Protein AF-A0A4Q0I5F4-F1 (afdb_monomer_lite)

Sequence (148 aa):
MHGQSNLSLDWDLARVDSIYQLEMLHLKDMGNYIYNFLLPNLQKSYKHAKQHLPGNTRKNIYSMQKLLADLIEDYDFVKLSINEDIGSEYFTKYEALFLLIESVNMIYFFSAVAKSKMKNDNSEYKLILRNLMKLTSEVHKDIICIME

Structure (mmCIF, N/CA/C/O backbone):
data_AF-A0A4Q0I5F4-F1
#
_entry.id   AF-A0A4Q0I5F4-F1
#
loop_
_atom_site.group_PDB
_atom_site.id
_atom_site.type_symbol
_atom_site.label_atom_id
_atom_site.label_alt_id
_atom_site.label_comp_id
_atom_site.label_asym_id
_atom_site.label_entity_id
_atom_site.label_seq_id
_atom_site.pdbx_PDB_ins_code
_atom_site.Cartn_x
_atom_site.Cartn_y
_atom_site.Cartn_z
_atom_site.occupancy
_atom_site.B_iso_or_equiv
_atom_site.auth_seq_id
_atom_site.auth_comp_id
_atom_site.auth_asym_id
_atom_site.auth_atom_id
_atom_site.pdbx_PDB_model_num
ATOM 1 N N . MET A 1 1 ? -4.571 25.580 -34.779 1.00 34.84 1 MET A N 1
ATOM 2 C CA . MET A 1 1 ? -5.395 24.687 -33.937 1.00 34.84 1 MET A CA 1
ATOM 3 C C . MET A 1 1 ? -4.454 23.848 -33.086 1.00 34.84 1 MET A C 1
ATOM 5 O O . MET A 1 1 ? -3.896 22.884 -33.588 1.00 34.84 1 MET A O 1
ATOM 9 N N . HIS A 1 2 ? -4.197 24.263 -31.846 1.00 38.12 2 HIS A N 1
ATOM 10 C CA . HIS A 1 2 ? -3.398 23.494 -30.889 1.00 38.12 2 HIS A CA 1
ATOM 11 C C . HIS A 1 2 ? -4.305 23.093 -29.727 1.00 38.12 2 HIS A C 1
ATOM 13 O O . HIS A 1 2 ? -4.635 23.919 -28.886 1.00 38.12 2 HIS A O 1
ATOM 19 N N . GLY A 1 3 ? -4.751 21.837 -29.736 1.00 42.88 3 GLY A N 1
ATOM 20 C CA . GLY A 1 3 ? -5.374 21.198 -28.583 1.00 42.88 3 GLY A CA 1
ATOM 21 C C . GLY A 1 3 ? -4.276 20.639 -27.689 1.00 42.88 3 GLY A C 1
ATOM 22 O O . GLY A 1 3 ? -3.801 19.532 -27.925 1.00 42.88 3 GLY A O 1
ATOM 23 N N . GLN A 1 4 ? -3.838 21.423 -26.710 1.00 45.22 4 GLN A N 1
ATOM 24 C CA . GLN A 1 4 ? -3.038 20.945 -25.585 1.00 45.22 4 GLN A CA 1
ATOM 25 C C . GLN A 1 4 ? -3.911 20.936 -24.321 1.00 45.22 4 GLN A C 1
ATOM 27 O O . GLN A 1 4 ? -4.731 21.827 -24.130 1.00 45.22 4 GLN A O 1
ATOM 32 N N . SER A 1 5 ? -3.689 19.906 -23.497 1.00 47.28 5 SER A N 1
ATOM 33 C CA . SER A 1 5 ? -4.048 19.767 -22.074 1.00 47.28 5 SER A CA 1
ATOM 34 C C . SER A 1 5 ? -5.532 19.754 -21.668 1.00 47.28 5 SER A C 1
ATOM 36 O O . SER A 1 5 ? -6.029 20.736 -21.135 1.00 47.28 5 SER A O 1
ATOM 38 N N . ASN A 1 6 ? -6.187 18.589 -21.773 1.00 40.75 6 ASN A N 1
ATOM 39 C CA . ASN A 1 6 ? -7.333 18.239 -20.906 1.00 40.75 6 ASN A CA 1
ATOM 40 C C . ASN A 1 6 ? -7.078 17.005 -20.020 1.00 40.75 6 ASN A C 1
ATOM 42 O O . ASN A 1 6 ? -7.700 16.871 -18.977 1.00 40.75 6 ASN A O 1
ATOM 46 N N . LEU A 1 7 ? -6.119 16.139 -20.375 1.00 42.62 7 LEU A N 1
ATOM 47 C CA . LEU A 1 7 ? -5.840 14.921 -19.608 1.00 42.62 7 LEU A CA 1
ATOM 48 C C . LEU A 1 7 ? -5.418 15.216 -18.161 1.00 42.62 7 LEU A C 1
ATOM 50 O O . LEU A 1 7 ? -5.953 14.592 -17.258 1.00 42.62 7 LEU A O 1
ATOM 54 N N . SER A 1 8 ? -4.512 16.172 -17.907 1.00 46.75 8 SER A N 1
ATOM 55 C CA . SER A 1 8 ? -4.054 16.417 -16.525 1.00 46.75 8 SER A CA 1
ATOM 56 C C . SER A 1 8 ? -5.169 16.936 -15.612 1.00 46.75 8 SER A C 1
ATOM 58 O O . SER A 1 8 ? -5.170 16.615 -14.430 1.00 46.75 8 SER A O 1
ATOM 60 N N . LEU A 1 9 ? -6.129 17.692 -16.161 1.00 41.25 9 LEU A N 1
ATOM 61 C CA . LEU A 1 9 ? -7.243 18.256 -15.401 1.00 41.25 9 LEU A CA 1
ATOM 62 C C . LEU A 1 9 ? -8.227 17.164 -14.952 1.00 41.25 9 LEU A C 1
ATOM 64 O O . LEU A 1 9 ? -8.660 17.173 -13.804 1.00 41.25 9 LEU A O 1
ATOM 68 N N . ASP A 1 10 ? -8.528 16.199 -15.827 1.00 50.50 10 ASP A N 1
ATOM 69 C CA . ASP A 1 10 ? -9.425 15.078 -15.514 1.00 50.50 10 ASP A CA 1
ATOM 70 C C . ASP A 1 10 ? -8.831 14.138 -14.452 1.00 50.50 10 ASP A C 1
ATOM 72 O O . ASP A 1 10 ? -9.548 13.656 -13.574 1.00 50.50 10 ASP A O 1
ATOM 76 N N . TRP A 1 11 ? -7.515 13.902 -14.483 1.00 47.97 11 TRP A N 1
ATOM 77 C CA . TRP A 1 11 ? -6.838 13.064 -13.485 1.00 47.97 11 TRP A CA 1
ATOM 78 C C . TRP A 1 11 ? -6.745 13.734 -12.116 1.00 47.97 11 TRP A C 1
ATOM 80 O O . TRP A 1 11 ? -6.941 13.069 -11.097 1.00 47.97 11 TRP A O 1
ATOM 90 N N . ASP A 1 12 ? -6.481 15.042 -12.073 1.00 49.19 12 ASP A N 1
ATOM 91 C CA . ASP A 1 12 ? -6.492 15.788 -10.816 1.00 49.19 12 ASP A CA 1
ATOM 92 C C . ASP A 1 12 ? -7.891 15.805 -10.191 1.00 49.19 12 ASP A C 1
ATOM 94 O O . ASP A 1 12 ? -8.008 15.611 -8.982 1.00 49.19 12 ASP A O 1
ATOM 98 N N . LEU A 1 13 ? -8.947 15.932 -11.001 1.00 49.75 13 LEU A N 1
ATOM 99 C CA . LEU A 1 13 ? -10.334 15.818 -10.541 1.00 49.75 13 LEU A CA 1
ATOM 100 C C . LEU A 1 13 ? -10.651 14.408 -10.023 1.00 49.75 13 LEU A C 1
ATOM 102 O O . LEU A 1 13 ? -11.135 14.273 -8.903 1.00 49.75 13 LEU A O 1
ATOM 106 N N . ALA A 1 14 ? -10.288 13.351 -10.758 1.00 59.19 14 ALA A N 1
ATOM 107 C CA . ALA A 1 14 ? -10.504 11.967 -10.321 1.00 59.19 14 ALA A CA 1
ATOM 108 C C . ALA A 1 14 ? -9.742 11.620 -9.025 1.00 59.19 14 ALA A C 1
ATOM 110 O O . ALA A 1 14 ? -10.226 10.852 -8.187 1.00 59.19 14 ALA A O 1
ATOM 111 N N . ARG A 1 15 ? -8.550 12.199 -8.832 1.00 58.91 15 ARG A N 1
ATOM 112 C CA . ARG A 1 15 ? -7.771 12.079 -7.591 1.00 58.91 15 ARG A CA 1
ATOM 113 C C . ARG A 1 15 ? -8.406 12.854 -6.436 1.00 58.91 15 ARG A C 1
ATOM 115 O O . ARG A 1 15 ? -8.426 12.363 -5.310 1.00 58.91 15 ARG A O 1
ATOM 122 N N . VAL A 1 16 ? -8.917 14.056 -6.690 1.00 62.25 16 VAL A N 1
ATOM 123 C CA . VAL A 1 16 ? -9.646 14.842 -5.684 1.00 62.25 16 VAL A CA 1
ATOM 124 C C . VAL A 1 16 ? -10.917 14.107 -5.255 1.00 62.25 16 VAL A C 1
ATOM 126 O O . VAL A 1 16 ? -11.169 13.985 -4.057 1.00 62.25 16 VAL A O 1
ATOM 129 N N . ASP A 1 17 ? -11.652 13.524 -6.200 1.00 66.12 17 ASP A N 1
ATOM 130 C CA . ASP A 1 17 ? -12.861 12.746 -5.924 1.00 66.12 17 ASP A CA 1
ATOM 131 C C . ASP A 1 17 ? -12.562 11.484 -5.104 1.00 66.12 17 ASP A C 1
ATOM 133 O O . ASP A 1 17 ? -13.302 11.156 -4.174 1.00 66.12 17 ASP A O 1
ATOM 137 N N . SER A 1 18 ? -11.457 10.787 -5.385 1.00 70.12 18 SER A N 1
ATOM 138 C CA . SER A 1 18 ? -11.074 9.590 -4.628 1.00 70.12 18 SER A CA 1
ATOM 139 C C . SER A 1 18 ? -10.602 9.911 -3.205 1.00 70.12 18 SER A C 1
ATOM 141 O O . SER A 1 18 ? -10.951 9.187 -2.268 1.00 70.12 18 SER A O 1
ATOM 143 N N . ILE A 1 19 ? -9.888 11.023 -2.999 1.00 73.81 19 ILE A N 1
ATOM 144 C CA . ILE A 1 19 ? -9.529 11.509 -1.656 1.00 73.81 19 ILE A CA 1
ATOM 145 C C . ILE A 1 19 ? -10.780 11.955 -0.895 1.00 73.81 19 ILE A C 1
ATOM 147 O O . ILE A 1 19 ? -10.948 11.589 0.267 1.00 73.81 19 ILE A O 1
ATOM 151 N N . TYR A 1 20 ? -11.697 12.672 -1.541 1.00 75.56 20 TYR A N 1
ATOM 152 C CA . TYR A 1 20 ? -12.958 13.075 -0.924 1.00 75.56 20 TYR A CA 1
ATOM 153 C C . TYR A 1 20 ? -13.790 11.860 -0.479 1.00 75.56 20 TYR A C 1
ATOM 155 O O . TYR A 1 20 ? -14.308 11.819 0.638 1.00 75.56 20 TYR A O 1
ATOM 163 N N . GLN A 1 21 ? -13.854 10.810 -1.301 1.00 78.62 21 GLN A N 1
ATOM 164 C CA . GLN A 1 21 ? -14.508 9.550 -0.931 1.00 78.62 21 GLN A CA 1
ATOM 165 C C . GLN A 1 21 ? -13.839 8.878 0.280 1.00 78.62 21 GLN A C 1
ATOM 167 O O . GLN A 1 21 ? -14.537 8.389 1.172 1.00 78.62 21 GLN A O 1
ATOM 172 N N . LEU A 1 22 ? -12.503 8.900 0.371 1.00 85.19 22 LEU A N 1
ATOM 173 C CA . LEU A 1 22 ? -11.773 8.435 1.559 1.00 85.19 22 LEU A CA 1
ATOM 174 C C . LEU A 1 22 ? -12.125 9.261 2.806 1.00 85.19 22 LEU A C 1
ATOM 176 O O . LEU A 1 22 ? -12.338 8.714 3.896 1.00 85.19 22 LEU A O 1
ATOM 180 N N . GLU A 1 23 ? -12.213 10.582 2.669 1.00 84.25 23 GLU A N 1
ATOM 181 C CA . GLU A 1 23 ? -12.602 11.491 3.751 1.00 84.25 23 GLU A CA 1
ATOM 182 C C . GLU A 1 23 ? -14.038 11.261 4.224 1.00 84.25 23 GLU A C 1
ATOM 184 O O . GLU A 1 23 ? -14.306 11.393 5.421 1.00 84.25 23 GLU A O 1
ATOM 189 N N . MET A 1 24 ? -14.939 10.813 3.353 1.00 87.25 24 MET A N 1
ATOM 190 C CA . MET A 1 24 ? -16.316 10.455 3.715 1.00 87.25 24 MET A CA 1
ATOM 191 C C . MET A 1 24 ? -16.466 9.031 4.272 1.00 87.25 24 MET A C 1
ATOM 193 O O . MET A 1 24 ? -17.481 8.723 4.894 1.00 87.25 24 MET A O 1
ATOM 197 N N . LEU A 1 25 ? -15.451 8.171 4.136 1.00 85.69 25 LEU A N 1
ATOM 198 C CA . LEU A 1 25 ? -15.497 6.783 4.608 1.00 85.69 25 LEU A CA 1
ATOM 199 C C . LEU A 1 25 ? -15.668 6.690 6.136 1.00 85.69 25 LEU A C 1
ATOM 201 O O . LEU A 1 25 ? -14.845 7.209 6.898 1.00 85.69 25 LEU A O 1
ATOM 205 N N . HIS A 1 26 ? -16.698 6.002 6.624 1.00 86.06 26 HIS A N 1
ATOM 206 C CA . HIS A 1 26 ? -16.857 5.796 8.065 1.00 86.06 26 HIS A CA 1
ATOM 207 C C . HIS A 1 26 ? -15.831 4.789 8.607 1.00 86.06 26 HIS A C 1
ATOM 209 O O . HIS A 1 26 ? -15.412 3.876 7.905 1.00 86.06 26 HIS A O 1
ATOM 215 N N . LEU A 1 27 ? -15.461 4.923 9.890 1.00 83.50 27 LEU A N 1
ATOM 216 C CA . LEU A 1 27 ? -14.513 4.017 10.565 1.00 83.50 27 LEU A CA 1
ATOM 217 C C . LEU A 1 27 ? -14.898 2.539 10.414 1.00 83.50 27 LEU A C 1
ATOM 219 O O . LEU A 1 27 ? -14.050 1.723 10.081 1.00 83.50 27 LEU A O 1
ATOM 223 N N . LYS A 1 28 ? -16.186 2.222 10.590 1.00 84.38 28 LYS A N 1
ATOM 224 C CA . LYS A 1 28 ? -16.729 0.861 10.454 1.00 84.38 28 LYS A CA 1
ATOM 225 C C . LYS A 1 28 ? -16.571 0.262 9.048 1.00 84.38 28 LYS A C 1
ATOM 227 O O . LYS A 1 28 ? -16.599 -0.948 8.897 1.00 84.38 28 LYS A O 1
ATOM 232 N N . ASP A 1 29 ? -16.409 1.101 8.027 1.00 87.44 29 ASP A N 1
ATOM 233 C CA . ASP A 1 29 ? -16.325 0.673 6.629 1.00 87.44 29 ASP A CA 1
ATOM 234 C C . ASP A 1 29 ? -14.861 0.579 6.150 1.00 87.44 29 ASP A C 1
ATOM 236 O O . ASP A 1 29 ? -14.598 0.184 5.013 1.00 87.44 29 ASP A O 1
ATOM 240 N N . MET A 1 30 ? -13.886 0.913 7.007 1.00 88.50 30 MET A N 1
ATOM 241 C CA . MET A 1 30 ? -12.464 0.924 6.650 1.00 88.50 30 MET A CA 1
ATOM 242 C C . MET A 1 30 ? -11.922 -0.464 6.321 1.00 88.50 30 MET A C 1
ATOM 244 O O . MET A 1 30 ? -11.263 -0.608 5.294 1.00 88.50 30 MET A O 1
ATOM 248 N N . GLY A 1 31 ? -12.237 -1.486 7.124 1.00 89.50 31 GLY A N 1
ATOM 249 C CA . GLY A 1 31 ? -11.826 -2.866 6.839 1.00 89.50 31 GLY A CA 1
ATOM 250 C C . GLY A 1 31 ? -12.352 -3.348 5.483 1.00 89.50 31 GLY A C 1
ATOM 251 O O . GLY A 1 31 ? -11.593 -3.861 4.660 1.00 89.50 31 GLY A O 1
ATOM 252 N N . ASN A 1 32 ? -13.626 -3.067 5.188 1.00 89.44 32 ASN A N 1
ATOM 253 C CA . ASN A 1 32 ? -14.243 -3.373 3.894 1.00 89.44 32 ASN A CA 1
ATOM 254 C C . ASN A 1 32 ? -13.585 -2.624 2.731 1.00 89.44 32 ASN A C 1
ATOM 256 O O . ASN A 1 32 ? -13.416 -3.194 1.651 1.00 89.44 32 ASN A O 1
ATOM 260 N N . TYR A 1 33 ? -13.202 -1.364 2.929 1.00 90.94 33 TYR A N 1
ATOM 261 C CA . TYR A 1 33 ? -12.496 -0.597 1.909 1.00 90.94 33 TYR A CA 1
ATOM 262 C C . TYR A 1 33 ? -11.101 -1.169 1.624 1.00 90.94 33 TYR A C 1
ATOM 264 O O . TYR A 1 33 ? -10.696 -1.283 0.463 1.00 90.94 33 TYR A O 1
ATOM 272 N N . ILE A 1 34 ? -10.378 -1.594 2.664 1.00 92.62 34 ILE A N 1
ATOM 273 C CA . ILE A 1 34 ? -9.085 -2.258 2.492 1.00 92.62 34 ILE A CA 1
ATOM 274 C C . ILE A 1 34 ? -9.257 -3.569 1.719 1.00 92.62 34 ILE A C 1
ATOM 276 O O . ILE A 1 34 ? -8.547 -3.788 0.734 1.00 92.62 34 ILE A O 1
ATOM 280 N N . TYR A 1 35 ? -10.207 -4.407 2.144 1.00 90.62 35 TYR A N 1
ATOM 281 C CA . TYR A 1 35 ? -10.460 -5.724 1.560 1.00 90.62 35 TYR A CA 1
ATOM 282 C C . TYR A 1 35 ? -10.860 -5.646 0.083 1.00 90.62 35 TYR A C 1
ATOM 284 O O . TYR A 1 35 ? -10.307 -6.369 -0.742 1.00 90.62 35 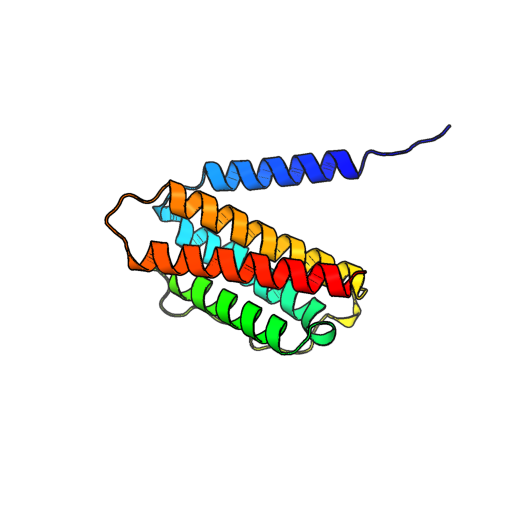TYR A O 1
ATOM 292 N N . ASN A 1 36 ? -11.794 -4.755 -0.263 1.00 87.12 36 ASN A N 1
ATOM 293 C CA . ASN A 1 36 ? -12.350 -4.686 -1.615 1.00 87.12 36 ASN A CA 1
ATOM 294 C C . ASN A 1 36 ? -11.505 -3.847 -2.584 1.00 87.12 36 ASN A C 1
ATOM 296 O O . ASN A 1 36 ? -11.560 -4.090 -3.788 1.00 87.12 36 ASN A O 1
ATOM 300 N N . PHE A 1 37 ? -10.730 -2.872 -2.090 1.00 89.25 37 PHE A N 1
ATOM 301 C CA . PHE A 1 37 ? -10.049 -1.902 -2.954 1.00 89.25 37 PHE A CA 1
ATOM 302 C C . PHE A 1 37 ? -8.540 -1.837 -2.732 1.00 89.25 37 PHE A C 1
ATOM 304 O O . PHE A 1 37 ? -7.784 -2.125 -3.658 1.00 89.25 37 PHE A O 1
ATOM 311 N N . LEU A 1 38 ? -8.067 -1.465 -1.537 1.00 93.81 38 LEU A N 1
ATOM 312 C CA . LEU A 1 38 ? -6.640 -1.157 -1.352 1.00 93.81 38 LEU A CA 1
ATOM 313 C C . LEU A 1 38 ? -5.741 -2.378 -1.524 1.00 93.81 38 LEU A C 1
ATOM 315 O O . LEU A 1 38 ? -4.750 -2.316 -2.254 1.00 93.81 38 LEU A O 1
ATOM 319 N N . LEU A 1 39 ? -6.079 -3.484 -0.864 1.00 93.62 39 LEU A N 1
ATOM 320 C CA . LEU A 1 39 ? -5.258 -4.685 -0.909 1.00 93.62 39 LEU A CA 1
ATOM 321 C C . LEU A 1 39 ? -5.280 -5.345 -2.302 1.00 93.62 39 LEU A C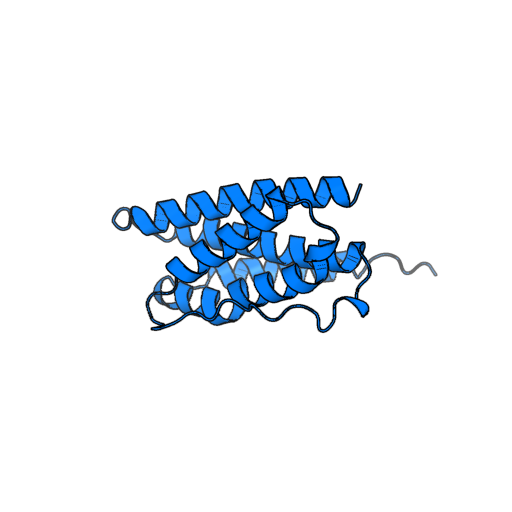 1
ATOM 323 O O . LEU A 1 39 ? -4.193 -5.618 -2.822 1.00 93.62 39 LEU A O 1
ATOM 327 N N . PRO A 1 40 ? -6.441 -5.536 -2.965 1.00 90.50 40 PRO A N 1
ATOM 328 C CA . PRO A 1 40 ? -6.475 -6.032 -4.340 1.00 90.50 40 PRO A CA 1
ATOM 329 C C . PRO A 1 40 ? -5.717 -5.136 -5.326 1.00 90.50 40 PRO A C 1
ATOM 331 O O . PRO A 1 40 ? -4.968 -5.648 -6.161 1.00 90.50 40 PRO A O 1
ATOM 334 N N . ASN A 1 41 ? -5.844 -3.807 -5.216 1.00 91.69 41 ASN A N 1
ATOM 335 C CA . ASN A 1 41 ? -5.145 -2.874 -6.105 1.00 91.69 41 ASN A CA 1
ATOM 336 C C . ASN A 1 41 ? -3.629 -2.911 -5.899 1.00 91.69 41 ASN A C 1
ATOM 338 O O . ASN A 1 41 ? -2.884 -2.927 -6.884 1.00 91.69 41 ASN A O 1
ATOM 342 N N . LEU A 1 42 ? -3.162 -3.014 -4.650 1.00 95.44 42 LEU A N 1
ATOM 343 C CA . LEU A 1 42 ? -1.738 -3.166 -4.357 1.00 95.44 42 LEU A CA 1
ATOM 344 C C . LEU A 1 42 ? -1.199 -4.480 -4.911 1.00 95.44 42 LEU A C 1
ATOM 346 O O . LEU A 1 42 ? -0.140 -4.496 -5.528 1.00 95.44 42 LEU A O 1
ATOM 350 N N . GLN A 1 43 ? -1.920 -5.584 -4.717 1.00 92.38 43 GLN A N 1
ATOM 351 C CA . GLN A 1 43 ? -1.505 -6.892 -5.226 1.00 92.38 43 GLN A CA 1
ATOM 352 C C . GLN A 1 43 ? -1.445 -6.910 -6.754 1.00 92.38 43 GLN A C 1
ATOM 354 O O . GLN A 1 43 ? -0.470 -7.400 -7.326 1.00 92.38 43 GLN A O 1
ATOM 359 N N . LYS A 1 44 ? -2.462 -6.349 -7.417 1.00 90.00 44 LYS A N 1
ATOM 360 C CA . LYS A 1 44 ? -2.539 -6.279 -8.877 1.00 90.00 44 LYS A CA 1
ATOM 361 C C . LYS A 1 44 ? -1.440 -5.388 -9.456 1.00 90.00 44 LYS A C 1
ATOM 363 O O . LYS A 1 44 ? -0.686 -5.842 -10.309 1.00 90.00 44 LYS A O 1
ATOM 368 N N . SER A 1 45 ? -1.309 -4.152 -8.979 1.00 92.38 45 SER A N 1
ATOM 369 C CA . SER A 1 45 ? -0.279 -3.224 -9.469 1.00 92.38 45 SER A CA 1
ATOM 370 C C . SER A 1 45 ? 1.138 -3.739 -9.193 1.00 92.38 45 SER A C 1
ATOM 372 O O . SER A 1 45 ? 1.987 -3.727 -10.085 1.00 92.38 45 SER A O 1
ATOM 374 N N . TYR A 1 46 ? 1.378 -4.309 -8.006 1.00 93.25 46 TYR A N 1
ATOM 375 C CA . TYR A 1 46 ? 2.649 -4.949 -7.674 1.00 93.25 46 TYR A CA 1
ATOM 376 C C . TYR A 1 46 ? 2.978 -6.099 -8.622 1.00 93.25 46 TYR A C 1
ATOM 378 O O . TYR A 1 46 ? 4.123 -6.212 -9.054 1.00 93.25 46 TYR A O 1
ATOM 386 N N . LYS A 1 47 ? 1.995 -6.930 -8.986 1.00 89.50 47 LYS A N 1
ATOM 387 C CA . LYS A 1 47 ? 2.200 -8.030 -9.934 1.00 89.50 47 LYS A CA 1
ATOM 388 C C . LYS A 1 47 ? 2.765 -7.535 -11.268 1.00 89.50 47 LYS A C 1
ATOM 390 O O . LYS A 1 47 ? 3.694 -8.150 -11.781 1.00 89.50 47 LYS A O 1
ATOM 395 N N . HIS A 1 48 ? 2.258 -6.419 -11.793 1.00 89.44 48 HIS A N 1
ATOM 396 C CA . HIS A 1 48 ? 2.757 -5.834 -13.041 1.00 89.44 48 HIS A CA 1
ATOM 397 C C . HIS A 1 48 ? 4.166 -5.237 -12.882 1.00 89.44 48 HIS A C 1
ATOM 399 O O . HIS A 1 48 ? 5.000 -5.369 -13.773 1.00 89.44 48 HIS A O 1
ATOM 405 N N . ALA A 1 49 ? 4.463 -4.620 -11.735 1.00 92.31 49 ALA A N 1
ATOM 406 C CA . ALA A 1 49 ? 5.721 -3.908 -11.503 1.00 92.31 49 ALA A CA 1
ATOM 407 C C . ALA A 1 49 ? 6.873 -4.778 -10.963 1.00 92.31 49 ALA A C 1
ATOM 409 O O . ALA A 1 49 ? 8.035 -4.392 -11.089 1.00 92.31 49 ALA A O 1
ATOM 410 N N . LYS A 1 50 ? 6.588 -5.938 -10.354 1.00 92.62 50 LYS A N 1
ATOM 411 C CA . LYS A 1 50 ? 7.524 -6.729 -9.526 1.00 92.62 50 LYS A CA 1
ATOM 412 C C . LYS A 1 50 ? 8.892 -6.966 -10.165 1.00 92.62 50 LYS A C 1
ATOM 414 O O . LYS A 1 50 ? 9.900 -6.877 -9.466 1.00 92.62 50 LYS A O 1
ATOM 419 N N . GLN A 1 51 ? 8.935 -7.272 -11.460 1.00 91.25 51 GLN A N 1
ATOM 420 C CA . GLN A 1 51 ? 10.179 -7.568 -12.185 1.00 91.25 51 GLN A CA 1
ATOM 421 C C . GLN A 1 51 ? 11.126 -6.361 -12.303 1.00 91.25 51 GLN A C 1
ATOM 423 O O . GLN A 1 51 ? 12.322 -6.535 -12.515 1.00 91.25 51 GLN A O 1
ATOM 428 N N . HIS A 1 52 ? 10.606 -5.144 -12.138 1.00 92.12 52 HIS A N 1
ATOM 429 C CA . HIS A 1 52 ? 11.360 -3.896 -12.245 1.00 92.12 52 HIS A CA 1
ATOM 430 C C . HIS A 1 52 ? 11.812 -3.348 -10.885 1.00 92.12 52 HIS A C 1
ATOM 432 O O . HIS A 1 52 ? 12.471 -2.313 -10.838 1.00 92.12 52 HIS A O 1
ATOM 438 N N . LEU A 1 53 ? 11.458 -4.016 -9.781 1.00 94.06 53 LEU A N 1
ATOM 439 C CA . LEU A 1 53 ? 11.691 -3.521 -8.427 1.00 94.06 53 LEU A CA 1
ATOM 440 C C . LEU A 1 53 ? 12.879 -4.217 -7.751 1.00 94.06 53 LEU A C 1
ATOM 442 O O . LEU A 1 53 ? 13.009 -5.450 -7.811 1.00 94.06 53 LEU A O 1
ATOM 446 N N . PRO A 1 54 ? 13.712 -3.476 -7.002 1.00 94.00 54 PRO A N 1
ATOM 447 C CA . PRO A 1 54 ? 14.792 -4.070 -6.236 1.00 94.00 54 PRO A CA 1
ATOM 448 C C . PRO A 1 54 ? 14.239 -4.910 -5.075 1.00 94.00 54 PRO A C 1
ATOM 450 O O . PRO A 1 54 ? 13.083 -4.802 -4.659 1.00 94.00 54 PRO A O 1
ATOM 453 N N . GLY A 1 55 ? 15.077 -5.807 -4.547 1.00 93.12 55 GLY A N 1
ATOM 454 C CA . GLY A 1 55 ? 14.669 -6.769 -3.516 1.00 93.12 55 GLY A CA 1
ATOM 455 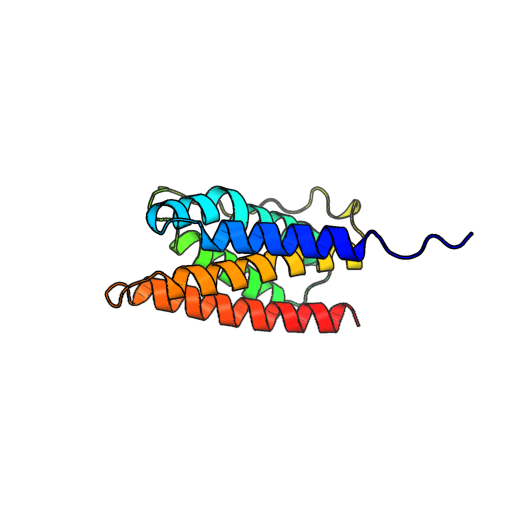C C . GLY A 1 55 ? 14.083 -6.127 -2.253 1.00 93.12 55 GLY A C 1
ATOM 456 O O . GLY A 1 55 ? 13.128 -6.660 -1.693 1.00 93.12 55 GLY A O 1
ATOM 457 N N . ASN A 1 56 ? 14.609 -4.975 -1.827 1.00 94.31 56 ASN A N 1
ATOM 458 C CA . ASN A 1 56 ? 14.125 -4.282 -0.630 1.00 94.31 56 ASN A CA 1
ATOM 459 C C . ASN A 1 56 ? 12.742 -3.655 -0.843 1.00 94.31 56 ASN A C 1
ATOM 461 O O . ASN A 1 56 ? 11.854 -3.887 -0.028 1.00 94.31 56 ASN A O 1
ATOM 465 N N . THR A 1 57 ? 12.505 -2.983 -1.972 1.00 96.62 57 THR A N 1
ATOM 466 C CA . THR A 1 57 ? 11.180 -2.435 -2.309 1.00 96.62 57 THR A CA 1
ATOM 467 C C . THR A 1 57 ? 10.128 -3.544 -2.399 1.00 96.62 57 THR A C 1
ATOM 469 O O . THR A 1 57 ? 9.029 -3.401 -1.867 1.00 96.62 57 THR A O 1
ATOM 472 N N . ARG A 1 58 ? 10.479 -4.710 -2.968 1.00 96.00 58 ARG A N 1
ATOM 473 C CA . ARG A 1 58 ? 9.600 -5.897 -2.985 1.00 96.00 58 ARG A CA 1
ATOM 474 C C . ARG A 1 58 ? 9.235 -6.378 -1.576 1.00 96.00 58 ARG A C 1
ATOM 476 O O . ARG A 1 58 ? 8.070 -6.678 -1.318 1.00 96.00 58 ARG A O 1
ATOM 483 N N . LYS A 1 59 ? 10.205 -6.426 -0.654 1.00 95.88 59 LYS A N 1
ATOM 484 C CA . LYS A 1 59 ? 9.957 -6.770 0.760 1.00 95.88 59 LYS A CA 1
ATOM 485 C C . LYS A 1 59 ? 9.047 -5.746 1.437 1.00 95.88 59 LYS A C 1
ATOM 487 O O . LYS A 1 59 ? 8.119 -6.146 2.132 1.00 95.88 59 LYS A O 1
ATOM 492 N N . ASN A 1 60 ? 9.268 -4.455 1.201 1.00 97.69 60 ASN A N 1
ATOM 493 C CA . ASN A 1 60 ? 8.440 -3.393 1.768 1.00 97.69 60 ASN A CA 1
ATOM 494 C C . ASN A 1 60 ? 6.987 -3.481 1.284 1.00 97.69 60 ASN A C 1
ATOM 496 O O . ASN A 1 60 ? 6.075 -3.403 2.104 1.00 97.69 60 ASN A O 1
ATOM 500 N N . ILE A 1 61 ? 6.758 -3.742 -0.006 1.00 97.12 61 ILE A N 1
ATOM 501 C CA . ILE A 1 61 ? 5.405 -3.941 -0.552 1.00 97.12 61 ILE A CA 1
ATOM 502 C C . ILE A 1 61 ? 4.735 -5.177 0.059 1.00 97.12 61 ILE A C 1
ATOM 504 O O . ILE A 1 61 ? 3.558 -5.128 0.411 1.00 97.12 61 ILE A O 1
ATOM 508 N N . TYR A 1 62 ? 5.470 -6.274 0.244 1.00 95.12 62 TYR A N 1
ATOM 509 C CA . TYR A 1 62 ? 4.937 -7.452 0.930 1.00 95.12 62 TYR A CA 1
ATOM 510 C C . TYR A 1 62 ? 4.554 -7.150 2.390 1.00 95.12 62 TYR A C 1
ATOM 512 O O . TYR A 1 62 ? 3.489 -7.560 2.851 1.00 95.12 62 TYR A O 1
ATOM 520 N N . SER A 1 63 ? 5.372 -6.375 3.108 1.00 97.06 63 SER A N 1
ATOM 521 C CA . SER A 1 63 ? 5.035 -5.893 4.453 1.00 97.06 63 SER A CA 1
ATOM 522 C C . SER A 1 63 ? 3.790 -5.004 4.448 1.00 97.06 63 SER A C 1
ATOM 524 O O . SER A 1 63 ? 2.945 -5.152 5.325 1.00 97.06 63 SER A O 1
ATOM 526 N N . MET A 1 64 ? 3.624 -4.133 3.446 1.00 97.88 64 MET A N 1
ATOM 527 C CA . MET A 1 64 ? 2.403 -3.333 3.287 1.00 97.88 64 MET A CA 1
ATOM 528 C C . MET A 1 64 ? 1.166 -4.216 3.094 1.00 97.88 64 MET A C 1
ATOM 530 O O . MET A 1 64 ? 0.145 -3.958 3.719 1.00 97.88 64 MET A O 1
ATOM 534 N N . GLN A 1 65 ? 1.249 -5.272 2.278 1.00 95.88 65 GLN A N 1
ATOM 535 C CA . GLN A 1 65 ? 0.136 -6.209 2.078 1.00 95.88 65 GLN A CA 1
ATOM 536 C C . GLN A 1 65 ? -0.282 -6.899 3.382 1.00 95.88 65 GLN A C 1
ATOM 538 O O . GLN A 1 65 ? -1.477 -7.022 3.637 1.00 95.88 65 GLN A O 1
ATOM 543 N N . LYS A 1 66 ? 0.685 -7.314 4.212 1.00 94.69 66 LYS A N 1
ATOM 544 C CA . LYS A 1 66 ? 0.407 -7.893 5.535 1.00 94.69 66 LYS A CA 1
ATOM 545 C C . LYS A 1 66 ? -0.261 -6.894 6.465 1.00 94.69 66 LYS A C 1
ATOM 547 O O . LYS A 1 66 ? -1.336 -7.172 6.967 1.00 94.69 66 LYS A O 1
ATOM 552 N N . LEU A 1 67 ? 0.329 -5.709 6.604 1.00 95.75 67 LEU A N 1
ATOM 553 C CA . LEU A 1 67 ? -0.221 -4.663 7.460 1.00 95.75 67 LEU A CA 1
ATOM 554 C C . LEU A 1 67 ? -1.629 -4.243 7.024 1.00 95.75 67 LEU A C 1
ATOM 556 O O . LEU A 1 67 ? -2.450 -3.949 7.874 1.00 95.75 67 LEU A O 1
ATOM 560 N N . LEU A 1 68 ? -1.929 -4.221 5.721 1.00 95.25 68 LEU A N 1
ATOM 561 C CA . LEU A 1 68 ? -3.294 -3.995 5.240 1.00 95.25 68 LEU A CA 1
ATOM 562 C C . LEU A 1 68 ? -4.230 -5.140 5.638 1.00 95.25 68 LEU A C 1
ATOM 564 O O . LEU A 1 68 ? -5.342 -4.870 6.072 1.00 95.25 68 LEU A O 1
ATOM 568 N N . ALA A 1 69 ? -3.794 -6.394 5.507 1.00 93.12 69 ALA A N 1
ATOM 569 C CA . ALA A 1 69 ? -4.589 -7.546 5.923 1.00 93.12 69 ALA A CA 1
ATOM 570 C C . ALA A 1 69 ? -4.880 -7.541 7.434 1.00 93.12 69 ALA A C 1
ATOM 572 O O . ALA A 1 69 ? -6.001 -7.844 7.824 1.00 93.12 69 ALA A O 1
ATOM 573 N N . ASP A 1 70 ? -3.918 -7.120 8.260 1.00 91.44 70 ASP A N 1
ATOM 574 C CA . ASP A 1 70 ? -4.062 -7.034 9.721 1.00 91.44 70 ASP A CA 1
ATOM 575 C C . ASP A 1 70 ? -5.107 -5.987 10.168 1.00 91.44 70 ASP A C 1
ATOM 577 O O . ASP A 1 70 ? -5.581 -6.027 11.299 1.00 91.44 70 ASP A O 1
ATOM 581 N N . LEU A 1 71 ? -5.485 -5.044 9.295 1.00 91.50 71 LEU A N 1
ATOM 582 C CA . LEU A 1 71 ? -6.522 -4.033 9.560 1.00 91.50 71 LEU A CA 1
ATOM 583 C C . LEU A 1 71 ? -7.938 -4.488 9.158 1.00 91.50 71 LEU A C 1
ATOM 585 O O . LEU A 1 71 ? -8.886 -3.705 9.244 1.00 91.50 71 LEU A O 1
ATOM 589 N N . ILE A 1 72 ? -8.091 -5.715 8.658 1.00 90.19 72 ILE A N 1
ATOM 590 C CA . ILE A 1 72 ? -9.370 -6.266 8.209 1.00 90.19 72 ILE A CA 1
ATOM 591 C C . ILE A 1 72 ? -9.944 -7.127 9.341 1.00 90.19 72 ILE A C 1
ATOM 593 O O . ILE A 1 72 ? -9.555 -8.276 9.511 1.00 90.19 72 ILE A O 1
ATOM 597 N N . GLU A 1 73 ? -10.870 -6.562 10.118 1.00 78.44 73 GLU A N 1
ATOM 598 C CA . GLU A 1 73 ? -11.413 -7.202 11.331 1.00 78.44 73 GLU A CA 1
ATOM 599 C C . GLU A 1 73 ? -12.455 -8.306 11.039 1.00 78.44 73 GLU A C 1
ATOM 601 O O . GLU A 1 73 ? -12.564 -9.261 11.801 1.00 78.44 73 GLU A O 1
ATOM 606 N N . ASP A 1 74 ? -13.186 -8.214 9.919 1.00 69.00 74 ASP A N 1
ATOM 607 C CA . ASP A 1 74 ? -14.396 -9.021 9.658 1.00 69.00 74 ASP A CA 1
ATOM 608 C C . ASP A 1 74 ? -14.188 -10.248 8.744 1.00 69.00 74 ASP A C 1
ATOM 610 O O . ASP A 1 74 ? -15.159 -10.875 8.314 1.00 69.00 74 ASP A O 1
ATOM 614 N N . TYR A 1 75 ? -12.947 -10.591 8.386 1.00 60.28 75 TYR A N 1
ATOM 615 C CA . TYR A 1 75 ? -12.674 -11.669 7.427 1.00 60.28 75 TYR A CA 1
ATOM 616 C C . TYR A 1 75 ? -11.765 -12.741 8.036 1.00 60.28 75 TYR A C 1
ATOM 618 O O . TYR A 1 75 ? -10.597 -12.485 8.313 1.00 60.28 75 TYR A O 1
ATOM 626 N N . ASP A 1 76 ? -12.282 -13.973 8.145 1.00 55.66 76 ASP A N 1
ATOM 627 C CA . ASP A 1 76 ? -11.575 -15.144 8.703 1.00 55.66 76 ASP A CA 1
ATOM 628 C C . ASP A 1 76 ? -10.243 -15.452 7.996 1.00 55.66 76 ASP A C 1
ATOM 630 O O . ASP A 1 76 ? -9.334 -16.063 8.559 1.00 55.66 76 ASP A O 1
ATOM 634 N N . PHE A 1 77 ? -10.130 -15.059 6.727 1.00 62.16 77 PHE A N 1
ATOM 635 C CA . PHE A 1 77 ? -8.926 -15.219 5.927 1.00 62.16 77 PHE A CA 1
ATOM 636 C C . PHE A 1 77 ? -8.862 -14.159 4.828 1.00 62.16 77 PHE A C 1
ATOM 638 O O . PHE A 1 77 ? -9.738 -14.042 3.969 1.00 62.16 77 PHE A O 1
ATOM 645 N N . VAL A 1 78 ? -7.756 -13.421 4.796 1.00 71.19 78 VAL A N 1
ATOM 646 C CA . VAL A 1 78 ? -7.456 -12.475 3.722 1.00 71.19 78 VAL A CA 1
ATOM 647 C C . VAL A 1 78 ? -6.495 -13.152 2.751 1.00 71.19 78 VAL A C 1
ATOM 649 O O . VAL A 1 78 ? -5.335 -13.417 3.071 1.00 71.19 78 VAL A O 1
ATOM 652 N N . LYS A 1 79 ? -6.975 -13.471 1.544 1.00 66.81 79 LYS A N 1
ATOM 653 C CA . LYS A 1 79 ? -6.153 -14.146 0.535 1.00 66.81 79 LYS A CA 1
ATOM 654 C C . LYS A 1 79 ? -5.095 -13.182 -0.000 1.00 66.81 79 LYS A C 1
ATOM 656 O O . LYS A 1 79 ? -5.388 -12.279 -0.782 1.00 66.81 79 LYS A O 1
ATOM 661 N N . LEU A 1 80 ? -3.841 -13.411 0.374 1.00 69.25 80 LEU A N 1
ATOM 662 C CA . LEU A 1 80 ? -2.714 -12.785 -0.303 1.00 69.25 80 LEU A CA 1
ATOM 663 C C . LEU A 1 80 ? -2.486 -13.496 -1.639 1.00 69.25 80 LEU A C 1
ATOM 665 O O . LEU A 1 80 ? -2.258 -14.706 -1.670 1.00 69.25 80 LEU A O 1
ATOM 669 N N . SER A 1 81 ? -2.611 -12.773 -2.755 1.00 60.38 81 SER A N 1
ATOM 670 C CA . SER A 1 81 ? -2.398 -13.364 -4.077 1.00 60.38 81 SER A CA 1
ATOM 671 C C . SER A 1 81 ? -0.946 -13.823 -4.229 1.00 60.38 81 SER A C 1
ATOM 673 O O . SER A 1 81 ? -0.038 -13.005 -4.355 1.00 60.38 81 SER A O 1
ATOM 675 N N . ILE A 1 82 ? -0.752 -15.142 -4.268 1.00 54.78 82 ILE A N 1
ATOM 676 C CA . ILE A 1 82 ? 0.526 -15.811 -4.559 1.00 54.78 82 ILE A CA 1
ATOM 677 C C . ILE A 1 82 ? 0.686 -16.187 -6.040 1.00 54.78 82 ILE A C 1
ATOM 679 O O . ILE A 1 82 ? 1.710 -16.745 -6.412 1.00 54.78 82 ILE A O 1
ATOM 683 N N . ASN A 1 83 ? -0.312 -15.909 -6.890 1.00 50.69 83 ASN A N 1
ATOM 684 C CA . ASN A 1 83 ? -0.256 -16.283 -8.305 1.00 50.69 83 ASN A CA 1
ATOM 685 C C . ASN A 1 83 ? 0.685 -15.355 -9.083 1.00 50.69 83 ASN A C 1
ATOM 687 O O . ASN A 1 83 ? 0.342 -14.212 -9.407 1.00 50.69 83 ASN A O 1
ATOM 691 N N . GLU A 1 84 ? 1.861 -15.887 -9.391 1.00 50.69 84 GLU A N 1
ATOM 692 C CA . GLU A 1 84 ? 2.855 -15.309 -10.287 1.00 50.69 84 GLU A CA 1
ATOM 693 C C . GLU A 1 84 ? 2.411 -15.523 -11.760 1.00 50.69 84 GLU A C 1
ATOM 695 O O . GLU A 1 84 ? 1.701 -16.472 -12.078 1.00 50.69 84 GLU A O 1
ATOM 700 N N . ASP A 1 85 ? 2.753 -14.574 -12.638 1.00 51.53 85 ASP A N 1
ATOM 701 C CA . ASP A 1 85 ? 2.921 -14.770 -14.097 1.00 51.53 85 ASP A CA 1
ATOM 702 C C . ASP A 1 85 ? 1.798 -14.504 -15.121 1.00 51.53 85 ASP A C 1
ATOM 704 O O . ASP A 1 85 ? 2.054 -14.650 -16.308 1.00 51.53 85 ASP A O 1
ATOM 708 N N . ILE A 1 86 ? 0.603 -14.017 -14.762 1.00 53.06 86 ILE A N 1
ATOM 709 C CA . ILE A 1 86 ? -0.390 -13.614 -15.800 1.00 53.06 86 ILE A CA 1
ATOM 710 C C . ILE A 1 86 ? -0.537 -12.090 -15.895 1.00 53.06 86 ILE A C 1
ATOM 712 O O . ILE A 1 86 ? -1.119 -11.478 -14.990 1.00 53.06 86 ILE A O 1
ATOM 716 N N . GLY A 1 87 ? -0.069 -11.499 -16.999 1.00 57.75 87 GLY A N 1
ATOM 717 C CA . GLY A 1 87 ? -0.454 -10.162 -17.453 1.00 57.75 87 GLY A CA 1
ATOM 718 C C . GLY A 1 87 ? 0.556 -9.033 -17.233 1.00 57.75 87 GLY A C 1
ATOM 719 O O . GLY A 1 87 ? 0.183 -7.865 -17.348 1.00 57.75 87 GLY A O 1
ATOM 720 N N . SER A 1 88 ? 1.812 -9.335 -16.899 1.00 58.59 88 SER A N 1
ATOM 721 C CA . SER A 1 88 ? 2.894 -8.338 -16.948 1.00 58.59 88 SER A CA 1
ATOM 722 C C . SER A 1 88 ? 3.297 -8.012 -18.389 1.00 58.59 88 SER A C 1
ATOM 724 O O . SER A 1 88 ? 3.792 -6.915 -18.626 1.00 58.59 88 SER A O 1
ATOM 726 N N . GLU A 1 89 ? 3.026 -8.899 -19.357 1.00 65.62 89 GLU A N 1
ATOM 727 C CA . GLU A 1 89 ? 3.347 -8.673 -20.772 1.00 65.62 89 GLU A CA 1
ATOM 728 C C . GLU A 1 89 ? 2.549 -7.533 -21.433 1.00 65.62 89 GLU A C 1
ATOM 730 O O . GLU A 1 89 ? 2.933 -7.062 -22.500 1.00 65.62 89 GLU A O 1
ATOM 735 N N . TYR A 1 90 ? 1.468 -7.062 -20.802 1.00 73.25 90 TYR A N 1
ATOM 736 C CA . TYR A 1 90 ? 0.603 -6.007 -21.346 1.00 73.25 90 TYR A CA 1
ATOM 737 C C . TYR A 1 90 ? 0.988 -4.588 -20.909 1.00 73.25 90 TYR A C 1
ATOM 739 O O . TYR A 1 90 ? 0.366 -3.639 -21.378 1.00 73.25 90 TYR A O 1
ATOM 747 N N . PHE A 1 91 ? 1.970 -4.428 -20.017 1.00 81.75 91 PHE A N 1
ATOM 748 C CA . PHE A 1 91 ? 2.357 -3.123 -19.479 1.00 81.75 91 PHE A CA 1
ATOM 749 C C . PHE A 1 91 ? 3.825 -2.827 -19.755 1.00 81.75 91 PHE A C 1
ATOM 751 O O . PHE A 1 91 ? 4.704 -3.659 -19.518 1.00 81.75 91 PHE A O 1
ATOM 758 N N . THR A 1 92 ? 4.117 -1.606 -20.195 1.00 90.44 92 THR A N 1
ATOM 759 C CA . THR A 1 92 ? 5.495 -1.111 -20.196 1.00 90.44 92 THR A CA 1
ATOM 760 C C . THR A 1 92 ? 6.009 -0.962 -18.760 1.00 90.44 92 THR A C 1
ATOM 762 O O . THR A 1 92 ? 5.231 -0.821 -17.812 1.00 90.44 92 THR A O 1
ATOM 765 N N . LYS A 1 93 ? 7.341 -0.922 -18.592 1.00 91.56 93 LYS A N 1
ATOM 766 C CA . LYS A 1 93 ? 7.984 -0.637 -17.294 1.00 91.56 93 LYS A CA 1
ATOM 767 C C . LYS A 1 93 ? 7.359 0.594 -16.626 1.00 91.56 93 LYS A C 1
ATOM 769 O O . LYS A 1 93 ? 7.029 0.546 -15.446 1.00 91.56 93 LYS A O 1
ATOM 774 N N . TYR A 1 94 ? 7.202 1.687 -17.373 1.00 92.31 94 TYR A N 1
ATOM 775 C CA . TYR A 1 94 ? 6.712 2.955 -16.836 1.00 92.31 94 TYR A CA 1
ATOM 776 C C . TYR A 1 94 ? 5.239 2.892 -16.441 1.00 92.31 94 TYR A C 1
ATOM 778 O O . TYR A 1 94 ? 4.897 3.356 -15.359 1.00 92.31 94 TYR A O 1
ATOM 786 N N . GLU A 1 95 ? 4.383 2.271 -17.253 1.00 91.81 95 GLU A N 1
ATOM 787 C CA . GLU A 1 95 ? 2.965 2.098 -16.913 1.00 91.81 95 GLU A CA 1
ATOM 788 C C . GLU A 1 95 ? 2.792 1.216 -15.675 1.00 91.81 95 GLU A C 1
ATOM 790 O O . GLU A 1 95 ? 2.034 1.556 -14.769 1.00 91.81 95 GLU A O 1
ATOM 795 N N . ALA A 1 96 ? 3.535 0.110 -15.595 1.00 92.88 96 ALA A N 1
ATOM 796 C CA . ALA A 1 96 ? 3.486 -0.784 -14.446 1.00 92.88 96 ALA A CA 1
ATOM 797 C C . ALA A 1 96 ? 3.931 -0.081 -13.151 1.00 92.88 96 ALA A C 1
ATOM 799 O O . ALA A 1 96 ? 3.266 -0.203 -12.119 1.00 92.88 96 ALA A O 1
ATOM 800 N N . LEU A 1 97 ? 5.033 0.677 -13.199 1.00 94.94 97 LEU A N 1
ATOM 801 C CA . LEU A 1 97 ? 5.537 1.439 -12.051 1.00 94.94 97 LEU A CA 1
ATOM 802 C C . LEU A 1 97 ? 4.602 2.594 -11.668 1.00 94.94 97 LEU A C 1
ATOM 804 O O . LEU A 1 97 ? 4.382 2.821 -10.479 1.00 94.94 97 LEU A O 1
ATOM 808 N N . PHE A 1 98 ? 3.999 3.267 -12.649 1.00 93.69 98 PHE A N 1
ATOM 809 C CA . PHE A 1 98 ? 3.005 4.314 -12.420 1.00 93.69 98 PHE A CA 1
ATOM 810 C C . PHE A 1 98 ? 1.768 3.776 -11.687 1.00 93.69 98 PHE A C 1
ATOM 812 O O . PHE A 1 98 ? 1.37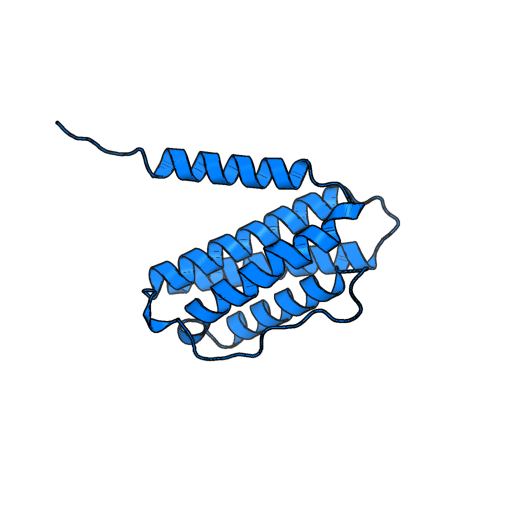4 4.323 -10.658 1.00 93.69 98 PHE A O 1
ATOM 819 N N . LEU A 1 99 ? 1.198 2.656 -12.145 1.00 92.62 99 LEU A N 1
ATOM 820 C CA . LEU A 1 99 ? 0.048 2.023 -11.484 1.00 92.62 99 LEU A CA 1
ATOM 821 C C . LEU A 1 99 ? 0.360 1.609 -10.041 1.00 92.62 99 LEU A C 1
ATOM 823 O O . LEU A 1 99 ? -0.505 1.680 -9.166 1.00 92.62 99 LEU A O 1
ATOM 827 N N . LEU A 1 100 ? 1.596 1.174 -9.782 1.00 95.75 100 LEU A N 1
ATOM 828 C CA . LEU A 1 100 ? 2.039 0.860 -8.429 1.00 95.75 100 LEU A CA 1
ATOM 829 C C . LEU A 1 100 ? 2.157 2.119 -7.562 1.00 95.75 100 LEU A C 1
ATOM 831 O O . LEU A 1 100 ? 1.693 2.089 -6.423 1.00 95.75 100 LEU A O 1
ATOM 835 N N . ILE A 1 101 ? 2.717 3.217 -8.082 1.00 95.69 101 ILE A N 1
ATOM 836 C CA . ILE A 1 101 ? 2.757 4.508 -7.373 1.00 95.69 101 ILE A CA 1
ATOM 837 C C . ILE A 1 101 ? 1.350 4.953 -6.982 1.00 95.69 101 ILE A C 1
ATOM 839 O O . ILE A 1 101 ? 1.137 5.313 -5.826 1.00 95.69 101 ILE A O 1
ATOM 843 N N . GLU A 1 102 ? 0.383 4.875 -7.893 1.00 93.56 102 GLU A N 1
ATOM 844 C CA . GLU A 1 102 ? -0.999 5.268 -7.604 1.00 93.56 102 GLU A CA 1
ATOM 845 C C . GLU A 1 102 ? -1.601 4.430 -6.472 1.00 93.56 102 GLU A C 1
ATOM 847 O O . GLU A 1 102 ? -2.178 4.966 -5.521 1.00 93.56 102 GLU A O 1
ATOM 852 N N . SER A 1 103 ? -1.381 3.114 -6.495 1.00 95.06 103 SER A N 1
ATOM 853 C CA . SER A 1 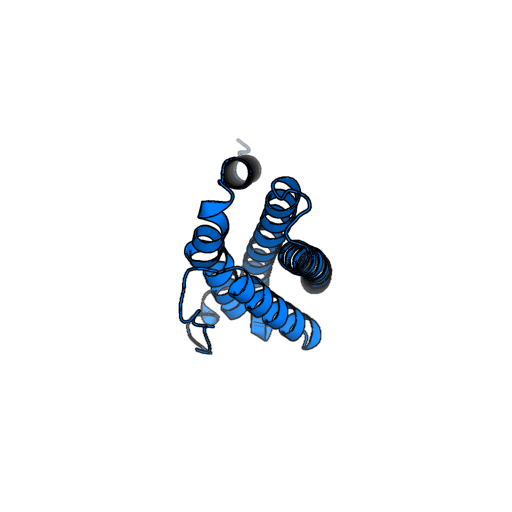103 ? -1.819 2.245 -5.403 1.00 95.06 103 SER A CA 1
ATOM 854 C C . SER A 1 103 ? -1.135 2.581 -4.072 1.00 95.06 103 SER A C 1
ATOM 856 O O . SER A 1 103 ? -1.786 2.553 -3.026 1.00 95.06 103 SER A O 1
ATOM 858 N N . VAL A 1 104 ? 0.164 2.888 -4.088 1.00 96.88 104 VAL A N 1
ATOM 859 C CA . VAL A 1 104 ? 0.943 3.265 -2.897 1.00 96.88 104 VAL A CA 1
ATOM 860 C C . VAL A 1 104 ? 0.456 4.602 -2.327 1.00 96.88 104 VAL A C 1
ATOM 862 O O . VAL A 1 104 ? 0.284 4.724 -1.111 1.00 96.88 104 VAL A O 1
ATOM 865 N N . ASN A 1 105 ? 0.169 5.578 -3.188 1.00 94.81 105 ASN A N 1
ATOM 866 C CA . ASN A 1 105 ? -0.360 6.886 -2.806 1.00 94.81 105 ASN A CA 1
ATOM 867 C C . ASN A 1 105 ? -1.741 6.758 -2.154 1.00 94.81 105 ASN A C 1
ATOM 869 O O . ASN A 1 105 ? -1.971 7.326 -1.086 1.00 94.81 105 ASN A O 1
ATOM 873 N N . MET A 1 106 ? -2.637 5.953 -2.731 1.00 94.44 106 MET A N 1
ATOM 874 C CA . MET A 1 106 ? -3.959 5.700 -2.148 1.00 94.44 106 MET A CA 1
ATOM 875 C C . MET A 1 106 ? -3.873 5.081 -0.750 1.00 94.44 106 MET A C 1
ATOM 877 O O . MET A 1 106 ? -4.619 5.478 0.144 1.00 94.44 106 MET A O 1
ATOM 881 N N . ILE A 1 107 ? -2.924 4.168 -0.518 1.00 96.94 107 ILE A N 1
ATOM 882 C CA . ILE A 1 107 ? -2.687 3.598 0.818 1.00 96.94 107 ILE A CA 1
ATOM 883 C C . ILE A 1 107 ? -2.168 4.659 1.792 1.00 96.94 107 ILE A C 1
ATOM 885 O O . ILE A 1 107 ? -2.587 4.677 2.953 1.00 96.94 107 ILE A O 1
ATOM 889 N N . TYR A 1 108 ? -1.281 5.552 1.347 1.00 96.31 108 TYR A N 1
ATOM 890 C CA . TYR A 1 108 ? -0.797 6.654 2.178 1.00 96.31 108 TYR A CA 1
ATOM 891 C C . TYR A 1 108 ? -1.946 7.579 2.602 1.00 96.31 108 TYR A C 1
ATOM 893 O O . TYR A 1 108 ? -2.103 7.847 3.798 1.00 96.31 108 TYR A O 1
ATOM 901 N N . PHE A 1 109 ? -2.780 8.015 1.651 1.00 93.69 109 PHE A N 1
ATOM 902 C CA . PHE A 1 109 ? -3.926 8.886 1.930 1.00 93.69 109 PHE A CA 1
ATOM 903 C C . PHE A 1 109 ? -4.950 8.205 2.829 1.00 93.69 109 PHE A C 1
ATOM 905 O O . PHE A 1 109 ? -5.351 8.784 3.840 1.00 93.69 109 PHE A O 1
ATOM 912 N N . PHE A 1 110 ? -5.299 6.951 2.533 1.00 94.69 110 PHE A N 1
ATOM 913 C CA . PHE A 1 110 ? -6.140 6.147 3.411 1.00 94.69 110 PHE A CA 1
ATOM 914 C C . PHE A 1 110 ? -5.571 6.107 4.829 1.00 94.69 110 PHE A C 1
ATOM 916 O O . PHE A 1 110 ? -6.295 6.363 5.785 1.00 94.69 110 PHE A O 1
ATOM 923 N N . SER A 1 111 ? -4.270 5.846 4.981 1.00 94.75 111 SER A N 1
ATOM 924 C CA . SER A 1 111 ? -3.649 5.731 6.301 1.00 94.75 111 SER A CA 1
ATOM 925 C C . SER A 1 111 ? -3.693 7.047 7.078 1.00 94.75 111 SER A C 1
ATOM 927 O O . SER A 1 111 ? -3.946 7.045 8.285 1.00 94.75 111 SER A O 1
ATOM 929 N N . ALA A 1 112 ? -3.488 8.176 6.397 1.00 92.38 112 ALA A N 1
ATOM 930 C CA . ALA A 1 112 ? -3.596 9.504 6.990 1.00 92.38 112 ALA A CA 1
ATOM 931 C C . ALA A 1 112 ? -5.033 9.813 7.452 1.00 92.38 112 ALA A C 1
ATOM 933 O O . ALA A 1 112 ? -5.233 10.241 8.592 1.00 92.38 112 ALA A O 1
ATOM 934 N N . VAL A 1 113 ? -6.026 9.541 6.600 1.00 91.25 113 VAL A N 1
ATOM 935 C CA . VAL A 1 113 ? -7.452 9.772 6.884 1.00 91.25 113 VAL A CA 1
ATOM 936 C C . VAL A 1 113 ? -7.972 8.828 7.970 1.00 91.25 113 VAL A C 1
ATOM 938 O O . VAL A 1 113 ? -8.663 9.252 8.894 1.00 91.25 113 VAL A O 1
ATOM 941 N N . ALA A 1 114 ? -7.621 7.545 7.910 1.00 91.00 114 ALA A N 1
ATOM 942 C CA . ALA A 1 114 ? -8.003 6.568 8.921 1.00 91.00 114 ALA A CA 1
ATOM 943 C C . ALA A 1 114 ? -7.464 6.972 10.295 1.00 91.00 114 ALA A C 1
ATOM 945 O O . ALA A 1 114 ? -8.199 7.014 11.283 1.00 91.00 114 ALA A O 1
ATOM 946 N N . LYS A 1 115 ? -6.192 7.376 10.345 1.00 90.44 115 LYS A N 1
ATOM 947 C CA . LYS A 1 115 ? -5.542 7.803 11.581 1.00 90.44 115 LYS A CA 1
ATOM 948 C C . LYS A 1 115 ? -6.174 9.065 12.169 1.00 90.44 115 LYS A C 1
ATOM 950 O O . LYS A 1 115 ? -6.263 9.153 13.393 1.00 90.44 115 LYS A O 1
ATOM 955 N N . SER A 1 116 ? -6.600 10.025 11.342 1.00 88.75 116 SER A N 1
ATOM 956 C CA . SER A 1 116 ? -7.224 11.269 11.822 1.00 88.75 116 SER A CA 1
ATOM 957 C C . SER A 1 116 ? -8.611 11.040 12.429 1.00 88.75 116 SER A C 1
ATOM 959 O O . SER A 1 116 ? -9.004 11.754 13.351 1.00 88.75 116 SER A O 1
ATOM 961 N N . LYS A 1 117 ? -9.328 10.009 11.970 1.00 88.06 117 LYS A N 1
ATOM 962 C CA . LYS A 1 117 ? -10.658 9.634 12.470 1.00 88.06 117 LYS A CA 1
ATOM 963 C C . LYS A 1 117 ? -10.614 8.830 13.773 1.00 88.06 117 LYS A C 1
ATOM 965 O O . LYS A 1 117 ? -11.610 8.773 14.492 1.00 88.06 117 LYS A O 1
ATOM 970 N N . MET A 1 118 ? -9.478 8.220 14.111 1.00 84.62 118 MET A N 1
ATOM 971 C CA . MET A 1 118 ? -9.345 7.373 15.298 1.00 84.62 118 MET A CA 1
ATOM 972 C C . MET A 1 118 ? -9.132 8.154 16.602 1.00 84.62 118 MET A C 1
ATOM 974 O O . MET A 1 118 ? -8.123 8.841 16.792 1.00 84.62 118 MET A O 1
ATOM 978 N N . LYS A 1 119 ? -10.031 7.937 17.572 1.00 77.25 119 LYS A N 1
ATOM 979 C CA . LYS A 1 119 ? -9.866 8.385 18.968 1.00 77.25 119 LYS A CA 1
ATOM 980 C C . LYS A 1 119 ? -8.719 7.628 19.668 1.00 77.25 119 LYS A C 1
ATOM 982 O O . LYS A 1 119 ? -8.125 6.718 19.094 1.00 77.25 119 LYS A O 1
ATOM 987 N N . ASN A 1 120 ? -8.311 8.065 20.860 1.00 64.25 120 ASN A N 1
ATOM 988 C CA . ASN A 1 120 ? -7.056 7.648 21.515 1.00 64.25 120 ASN A CA 1
ATOM 989 C C . ASN A 1 120 ? -6.953 6.171 21.938 1.00 64.25 120 ASN A C 1
ATOM 991 O O . ASN A 1 120 ? -5.870 5.762 22.346 1.00 64.25 120 ASN A O 1
ATOM 995 N N . ASP A 1 121 ? -7.996 5.367 21.748 1.00 64.50 121 ASP A N 1
ATOM 996 C CA . ASP A 1 121 ? -8.114 4.073 22.427 1.00 64.50 121 ASP A CA 1
ATOM 997 C C . ASP A 1 121 ? -7.603 2.861 21.620 1.00 64.50 121 ASP A C 1
ATOM 999 O O . ASP A 1 121 ? -7.491 1.778 22.181 1.00 64.50 121 ASP A O 1
ATOM 1003 N N . ASN A 1 122 ? -7.233 3.014 20.337 1.00 72.75 122 ASN A N 1
ATOM 1004 C CA . ASN A 1 122 ? -6.704 1.907 19.519 1.00 72.75 122 ASN A CA 1
ATOM 1005 C C . ASN A 1 122 ? -5.228 2.131 19.126 1.00 72.75 122 ASN A C 1
ATOM 1007 O O . ASN A 1 122 ? -4.910 2.666 18.058 1.00 72.75 122 ASN A O 1
ATOM 1011 N N . SER A 1 123 ? -4.316 1.793 20.043 1.00 80.19 123 SER A N 1
ATOM 1012 C CA . SER A 1 123 ? -2.870 2.034 19.908 1.00 80.19 123 SER A CA 1
ATOM 1013 C C . SER A 1 123 ? -2.208 1.162 18.837 1.00 80.19 123 SER A C 1
ATOM 1015 O O . SER A 1 123 ? -1.329 1.646 18.120 1.00 80.19 123 SER A O 1
ATOM 1017 N N . GLU A 1 124 ? -2.654 -0.085 18.690 1.00 87.81 124 GLU A N 1
ATOM 1018 C CA . GLU A 1 124 ? -2.129 -1.045 17.717 1.00 87.81 124 GLU A CA 1
ATOM 1019 C C . GLU A 1 124 ? -2.509 -0.659 16.286 1.00 87.81 124 GLU A C 1
ATOM 1021 O O . GLU A 1 124 ? -1.627 -0.496 15.440 1.00 87.81 124 GLU A O 1
ATOM 1026 N N . TYR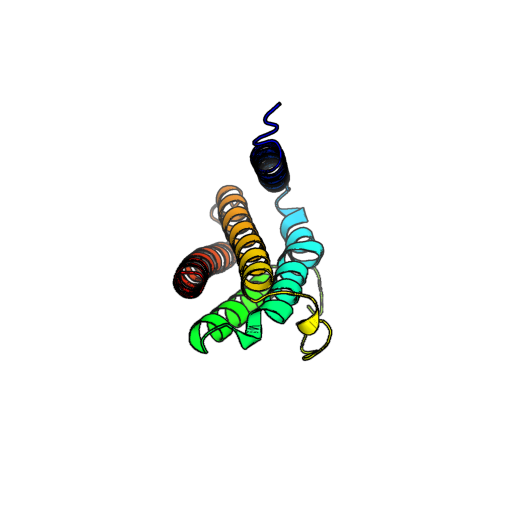 A 1 125 ? -3.786 -0.365 16.029 1.00 88.62 125 TYR A N 1
ATOM 1027 C CA . TYR A 1 125 ? -4.232 0.084 14.708 1.00 88.62 125 TYR A CA 1
ATOM 1028 C C . TYR A 1 125 ? -3.505 1.372 14.288 1.00 88.62 125 TYR A C 1
ATOM 1030 O O . TYR A 1 125 ? -2.997 1.488 13.171 1.00 88.62 125 TYR A O 1
ATOM 1038 N N . LYS A 1 126 ? -3.344 2.337 15.207 1.00 90.00 126 LYS A N 1
ATOM 1039 C CA . LYS A 1 126 ? -2.565 3.564 14.946 1.00 90.00 126 LYS A CA 1
ATOM 1040 C C . LYS A 1 126 ? -1.099 3.282 14.614 1.00 90.00 126 LYS A C 1
ATOM 1042 O O . LYS A 1 126 ? -0.512 4.016 13.810 1.00 90.00 126 LYS A O 1
ATOM 1047 N N . LEU A 1 127 ? -0.495 2.266 15.230 1.00 93.31 127 LEU A N 1
ATOM 1048 C CA . LEU A 1 127 ? 0.873 1.847 14.934 1.00 93.31 127 LEU A CA 1
ATOM 1049 C C . LEU A 1 127 ? 0.967 1.241 13.530 1.00 93.31 127 LEU A C 1
ATOM 1051 O O . LEU A 1 127 ? 1.851 1.641 12.769 1.00 93.31 127 LEU A O 1
ATOM 1055 N N . ILE A 1 128 ? 0.036 0.357 13.169 1.00 95.06 128 ILE A N 1
ATOM 1056 C CA . ILE A 1 128 ? -0.043 -0.245 11.832 1.00 95.06 128 ILE A CA 1
ATOM 1057 C C . ILE A 1 128 ? -0.186 0.846 10.763 1.00 95.06 128 ILE A C 1
ATOM 1059 O O . ILE A 1 128 ? 0.632 0.907 9.844 1.00 95.06 128 ILE A O 1
ATOM 1063 N N . LEU A 1 129 ? -1.124 1.787 10.930 1.00 95.12 129 LEU A N 1
ATOM 1064 C CA . LEU A 1 129 ? -1.294 2.922 10.012 1.00 95.12 129 LEU A CA 1
ATOM 1065 C C . LEU A 1 129 ? -0.024 3.774 9.887 1.00 95.12 129 LEU A C 1
ATOM 1067 O O . LEU A 1 129 ? 0.356 4.187 8.792 1.00 95.12 129 LEU A O 1
ATOM 1071 N N . ARG A 1 130 ? 0.674 4.039 10.998 1.00 95.44 130 ARG A N 1
ATOM 1072 C CA . ARG A 1 130 ? 1.938 4.792 10.971 1.00 95.44 130 ARG A CA 1
ATOM 1073 C C . ARG A 1 130 ? 3.026 4.040 10.204 1.00 95.44 130 ARG A C 1
ATOM 1075 O O . ARG A 1 130 ? 3.811 4.677 9.502 1.00 95.44 130 ARG A O 1
ATOM 1082 N N . ASN A 1 131 ? 3.100 2.722 10.358 1.00 97.31 131 ASN A N 1
ATOM 1083 C CA . ASN A 1 131 ? 4.063 1.888 9.645 1.00 97.31 131 ASN A CA 1
ATOM 1084 C C . ASN A 1 131 ? 3.741 1.826 8.148 1.00 97.31 131 ASN A C 1
ATOM 1086 O O . ASN A 1 131 ? 4.656 1.979 7.342 1.00 97.31 131 ASN A O 1
ATOM 1090 N N . LEU A 1 132 ? 2.459 1.727 7.780 1.00 97.94 132 LEU A N 1
ATOM 1091 C CA . LEU A 1 132 ? 2.011 1.844 6.391 1.00 97.94 132 LEU A CA 1
ATOM 1092 C C . LEU A 1 132 ? 2.458 3.171 5.772 1.00 97.94 132 LEU A C 1
ATOM 1094 O O . LEU A 1 132 ? 3.110 3.142 4.736 1.00 97.94 132 LEU A O 1
ATOM 1098 N N . MET A 1 133 ? 2.231 4.311 6.438 1.00 97.44 133 MET A N 1
ATOM 1099 C CA . MET A 1 133 ? 2.663 5.626 5.930 1.00 97.44 133 MET A CA 1
ATOM 1100 C C . MET A 1 133 ? 4.180 5.724 5.689 1.00 97.44 133 MET A C 1
ATOM 1102 O O . MET A 1 133 ? 4.623 6.387 4.748 1.00 97.44 133 MET A O 1
ATOM 1106 N N . LYS A 1 134 ? 4.994 5.098 6.551 1.00 97.75 134 LYS A N 1
ATOM 1107 C CA . LYS A 1 134 ? 6.454 5.056 6.373 1.00 97.75 134 LYS A CA 1
ATOM 1108 C C . LYS A 1 134 ? 6.829 4.213 5.159 1.00 97.75 134 LYS A C 1
ATOM 1110 O O . LYS A 1 134 ? 7.542 4.703 4.288 1.00 97.75 134 LYS A O 1
ATOM 1115 N N . LEU A 1 135 ? 6.299 2.992 5.079 1.00 97.94 135 LEU A N 1
ATOM 1116 C CA . LEU A 1 135 ? 6.576 2.068 3.980 1.00 97.94 135 LEU A CA 1
ATOM 1117 C C . LEU A 1 135 ? 6.137 2.647 2.636 1.00 97.94 135 LEU A C 1
ATOM 1119 O O . LEU A 1 135 ? 6.897 2.578 1.677 1.00 97.94 135 LEU A O 1
ATOM 1123 N N . THR A 1 136 ? 4.965 3.284 2.566 1.00 97.56 136 THR A N 1
ATOM 1124 C CA . THR A 1 136 ? 4.506 3.941 1.336 1.00 97.56 136 THR A CA 1
ATOM 1125 C C . THR A 1 136 ? 5.453 5.057 0.906 1.00 97.56 136 THR A C 1
ATOM 1127 O O . THR A 1 136 ? 5.714 5.197 -0.281 1.00 97.56 136 THR A O 1
ATOM 1130 N N . SER A 1 137 ? 6.008 5.832 1.847 1.00 96.06 137 SER A N 1
ATOM 1131 C CA . SER A 1 137 ? 6.960 6.899 1.512 1.00 96.06 137 SER A CA 1
ATOM 1132 C C . SER A 1 137 ? 8.295 6.346 1.007 1.00 96.06 137 SER A C 1
ATOM 1134 O O . SER A 1 137 ? 8.846 6.888 0.052 1.00 96.06 137 SER A O 1
ATOM 1136 N N . GLU A 1 138 ? 8.804 5.274 1.618 1.00 96.88 138 GLU A N 1
ATOM 1137 C CA . GLU A 1 138 ? 10.024 4.589 1.166 1.00 96.88 138 GLU A CA 1
ATOM 1138 C C . GLU A 1 138 ? 9.837 3.992 -0.232 1.00 96.88 138 GLU A C 1
ATOM 1140 O O . GLU A 1 138 ? 10.604 4.296 -1.140 1.00 96.88 138 GLU A O 1
ATOM 1145 N N . VAL A 1 139 ? 8.766 3.219 -0.430 1.00 97.44 139 VAL A N 1
ATOM 1146 C CA . VAL A 1 139 ? 8.452 2.591 -1.720 1.00 97.44 139 VAL A CA 1
ATOM 1147 C C . VAL A 1 139 ? 8.221 3.639 -2.807 1.00 97.44 139 VAL A C 1
ATOM 1149 O O . VAL A 1 139 ? 8.716 3.472 -3.917 1.00 97.44 139 VAL A O 1
ATOM 1152 N N . HIS A 1 140 ? 7.511 4.730 -2.507 1.00 96.38 140 HIS A N 1
ATOM 1153 C CA . HIS A 1 140 ? 7.296 5.813 -3.466 1.00 96.38 140 HIS A CA 1
ATOM 1154 C C . HIS A 1 140 ? 8.628 6.407 -3.944 1.00 96.38 140 HIS A C 1
ATOM 1156 O O . HIS A 1 140 ? 8.842 6.528 -5.147 1.00 96.38 140 HIS A O 1
ATOM 1162 N N . LYS A 1 141 ? 9.542 6.734 -3.020 1.00 95.88 141 LYS A N 1
ATOM 1163 C CA . LYS A 1 141 ? 10.865 7.280 -3.367 1.00 95.88 141 LYS A CA 1
ATOM 1164 C C . LYS A 1 141 ? 11.670 6.311 -4.226 1.00 95.88 141 LYS A C 1
ATOM 1166 O O . LYS A 1 141 ? 12.211 6.728 -5.244 1.00 95.88 141 LYS A O 1
ATOM 1171 N N . ASP A 1 142 ? 11.693 5.033 -3.851 1.00 95.25 142 ASP A N 1
ATOM 1172 C CA . ASP A 1 142 ? 12.397 4.003 -4.616 1.00 95.25 142 ASP A CA 1
ATOM 1173 C C . ASP A 1 142 ? 11.867 3.909 -6.051 1.00 95.25 142 ASP A C 1
ATOM 1175 O O . ASP A 1 142 ? 12.653 3.833 -6.992 1.00 95.25 142 ASP A O 1
ATOM 1179 N N . ILE A 1 143 ? 10.541 3.928 -6.238 1.00 94.00 143 ILE A N 1
ATOM 1180 C CA . ILE A 1 143 ? 9.947 3.825 -7.576 1.00 94.00 143 ILE A CA 1
ATOM 1181 C C . ILE A 1 143 ? 10.273 5.060 -8.418 1.00 94.00 143 ILE A C 1
ATOM 1183 O O . ILE A 1 143 ? 10.638 4.897 -9.581 1.00 94.00 143 ILE A O 1
ATOM 1187 N N . ILE A 1 144 ? 10.203 6.267 -7.847 1.00 92.81 144 ILE A N 1
ATOM 1188 C CA . ILE A 1 144 ? 10.583 7.498 -8.557 1.00 92.81 144 ILE A CA 1
ATOM 1189 C C . ILE A 1 144 ? 12.038 7.415 -9.038 1.00 92.81 144 ILE A C 1
ATOM 1191 O O . ILE A 1 144 ? 12.287 7.627 -10.220 1.00 92.81 144 ILE A O 1
ATOM 1195 N N . CYS A 1 145 ? 12.974 6.973 -8.191 1.00 93.25 145 CYS A N 1
ATOM 1196 C CA . CYS A 1 145 ? 14.376 6.794 -8.589 1.00 93.25 145 CYS A CA 1
ATOM 1197 C C . CYS A 1 145 ? 14.591 5.729 -9.682 1.00 93.25 145 CYS A C 1
ATOM 1199 O O . CYS A 1 145 ? 15.611 5.750 -10.357 1.00 93.25 145 CYS A O 1
ATOM 1201 N N . ILE A 1 146 ? 13.680 4.763 -9.840 1.00 91.38 146 ILE A N 1
ATOM 1202 C CA . ILE A 1 146 ? 13.743 3.744 -10.907 1.00 91.38 146 ILE A CA 1
ATOM 1203 C C . ILE A 1 146 ? 13.176 4.283 -12.232 1.00 91.38 146 ILE A C 1
ATOM 1205 O O . ILE A 1 146 ? 13.465 3.727 -13.303 1.00 91.38 146 ILE A O 1
ATOM 1209 N N . MET A 1 147 ? 12.296 5.282 -12.152 1.00 86.38 147 MET A N 1
ATOM 1210 C CA . MET A 1 147 ? 11.658 5.926 -13.300 1.00 86.38 147 MET A CA 1
ATOM 1211 C C . MET A 1 147 ? 12.509 7.053 -13.898 1.00 86.38 147 MET A C 1
ATOM 1213 O O . MET A 1 147 ? 12.350 7.324 -15.088 1.00 86.38 147 MET A O 1
ATOM 1217 N N . GLU A 1 148 ? 13.386 7.666 -13.102 1.00 79.75 148 GLU A N 1
ATOM 1218 C CA . GLU A 1 148 ? 14.466 8.564 -13.548 1.00 79.75 148 GLU A CA 1
ATOM 1219 C C . GLU A 1 148 ? 15.572 7.811 -14.311 1.00 79.75 148 GLU A C 1
ATOM 1221 O O . GLU A 1 148 ? 16.080 8.386 -15.302 1.00 79.75 148 GLU A O 1
#

pLDDT: mean 82.48, std 17.04, range [34.84, 97.94]

Foldseek 3Di:
DDDDDDVVVVVVVVVVVLLVVLLVDDLVCLLVCLQPPLLVLLLVLCLLQVVLADPVLNVLSVLLSVLSNVSNPPDPDRDRDPDHDPDNVPDDNVRSLVSNLVSLVSLLSSLVSSLVNDDPPCPPNVVSSVSSNVSSVVSNVRSVVSVD

Organism: NCBI:txid2487273

Secondary structure (DSSP, 8-state):
-----SHHHHHHHHHHHHHHHHHH--GGGHHHHIIIIIHHHHHHHHHHHGGGS-HHHHHHHHHHHHHHHHT-TT-S---------SSGGGS-HHHHHHHHHHHHHHHHHHHHHHHHH--TT-HHHHHHHHHHHHHHHHHHHHHHHHH-

Radius of gyration: 16.24 Å; chains: 1; bounding box: 32×41×56 Å